Protein AF-A0AAX1WQJ9-F1 (afdb_monomer_lite)

Sequence (108 aa):
MALTKTRTRTQTALTRLALLIANVHGELALVEGLLAGPEERPDAQLRGLAAKRAELQELRTALYASLLQFDPGLDPADIGSDDGWLKKFGRGGGKSAVGRYLKAISPS

Radius of gyration: 16.73 Å; chains: 1; bounding box: 44×24×43 Å

Secondary structure (DSSP, 8-state):
--HHHHHHHHHHHHHHHHHHHHHHHHHHHHHHHHHHSSS---HHHHHHHHHHHHHHHHHHHHHHHHHHHH-TTS-GGGS----GGGGGG-TT-SHHHHHHHHHHHS--

pLDDT: mean 89.85, std 10.34, range [49.84, 98.38]

Organism: NCBI:txid164759

Structure (mmCIF, N/CA/C/O backbone):
data_AF-A0AAX1WQJ9-F1
#
_entry.id   AF-A0AAX1WQJ9-F1
#
loop_
_atom_site.group_PDB
_atom_site.id
_atom_site.type_symbol
_atom_site.label_atom_id
_atom_site.label_alt_id
_atom_site.label_comp_id
_atom_site.label_asym_id
_atom_site.label_entity_id
_atom_site.label_seq_id
_atom_site.pdbx_PDB_ins_code
_atom_site.Cartn_x
_atom_site.Cartn_y
_atom_site.Cartn_z
_atom_site.occupancy
_atom_site.B_iso_or_equiv
_atom_site.auth_seq_id
_atom_site.auth_comp_id
_atom_site.auth_asym_id
_atom_site.auth_atom_id
_atom_site.pdbx_PDB_model_num
ATOM 1 N N . MET A 1 1 ? -26.498 14.130 26.415 1.00 49.84 1 MET A N 1
ATOM 2 C CA . MET A 1 1 ? -26.277 14.221 24.947 1.00 49.84 1 MET A CA 1
ATOM 3 C C . MET A 1 1 ? -24.800 14.076 24.492 1.00 49.84 1 MET A C 1
ATOM 5 O O . MET A 1 1 ? -24.495 14.411 23.354 1.00 49.84 1 MET A O 1
ATOM 9 N N . ALA A 1 2 ? -23.874 13.527 25.299 1.00 57.16 2 ALA A N 1
ATOM 10 C CA . ALA A 1 2 ? -22.448 13.403 24.926 1.00 57.16 2 ALA A CA 1
ATOM 11 C C . ALA A 1 2 ? -22.065 12.072 24.229 1.00 57.16 2 ALA A C 1
ATOM 13 O O . ALA A 1 2 ? -21.166 12.059 23.393 1.00 57.16 2 ALA A O 1
ATOM 14 N N . LEU A 1 3 ? -22.777 10.973 24.513 1.00 59.75 3 LEU A N 1
ATOM 15 C CA . LEU A 1 3 ? -22.472 9.620 24.009 1.00 59.75 3 LEU A CA 1
ATOM 16 C C . LEU A 1 3 ? -22.527 9.491 22.474 1.00 59.75 3 LEU A C 1
ATOM 18 O O . LEU A 1 3 ? -21.684 8.825 21.876 1.00 59.75 3 LEU A O 1
ATOM 22 N N . THR A 1 4 ? -23.473 10.164 21.816 1.00 59.56 4 THR A N 1
ATOM 23 C CA . THR A 1 4 ? -23.669 10.055 20.360 1.00 59.56 4 THR A CA 1
ATOM 24 C C . THR A 1 4 ? -22.518 10.677 19.565 1.00 59.56 4 THR A C 1
ATOM 26 O O . THR A 1 4 ? -22.089 10.112 18.565 1.00 59.56 4 THR A O 1
ATOM 29 N N . LYS A 1 5 ? -21.961 11.808 20.028 1.00 63.25 5 LYS A N 1
ATOM 30 C CA . LYS A 1 5 ? -20.869 12.510 19.326 1.00 63.25 5 LYS A CA 1
ATOM 31 C C . LYS A 1 5 ? -19.557 11.723 19.358 1.00 63.25 5 LYS A C 1
ATOM 33 O O . LYS A 1 5 ? -18.828 11.719 18.368 1.00 63.25 5 LYS A O 1
ATOM 38 N N . THR A 1 6 ? -19.264 11.050 20.471 1.00 65.75 6 THR A N 1
ATOM 39 C CA . THR A 1 6 ? -18.055 10.225 20.614 1.00 65.75 6 THR A CA 1
ATOM 40 C C . THR A 1 6 ? -18.134 8.975 19.738 1.00 65.75 6 THR A C 1
ATOM 42 O O 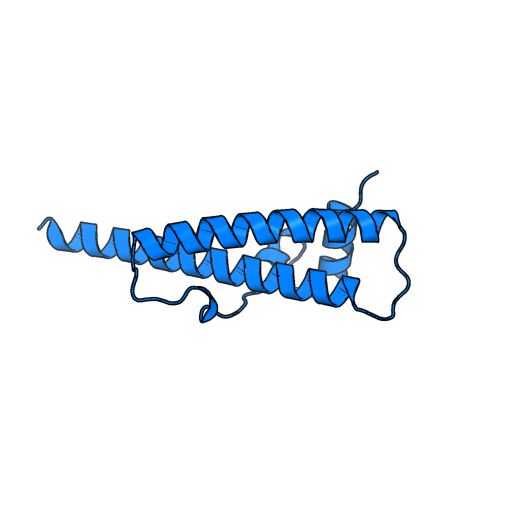. THR A 1 6 ? -17.174 8.677 19.033 1.00 65.75 6 THR A O 1
ATOM 45 N N . ARG A 1 7 ? -19.305 8.322 19.665 1.00 72.94 7 ARG A N 1
ATOM 46 C CA . ARG A 1 7 ? -19.536 7.155 18.794 1.00 72.94 7 ARG A CA 1
ATOM 47 C C . ARG A 1 7 ? -19.252 7.461 17.317 1.00 72.94 7 ARG A C 1
ATOM 49 O O . ARG A 1 7 ? -18.532 6.713 16.665 1.00 72.94 7 ARG A O 1
ATOM 56 N N . THR A 1 8 ? -19.744 8.592 16.805 1.00 76.81 8 THR A N 1
ATOM 57 C CA . THR A 1 8 ? -19.527 9.005 15.405 1.00 76.81 8 THR A CA 1
ATOM 58 C C . THR A 1 8 ? -18.062 9.336 15.104 1.00 76.81 8 THR A C 1
ATOM 60 O O . THR A 1 8 ? -17.572 9.037 14.015 1.00 76.81 8 THR A O 1
ATOM 63 N N . ARG A 1 9 ? -17.336 9.933 16.061 1.00 76.50 9 ARG A N 1
ATOM 64 C CA . ARG A 1 9 ? -15.911 10.264 15.895 1.00 76.50 9 ARG A CA 1
ATOM 65 C C . ARG A 1 9 ? -15.035 9.012 15.827 1.00 76.50 9 ARG A C 1
ATOM 67 O O . ARG A 1 9 ? -14.232 8.915 14.904 1.00 76.50 9 ARG A O 1
ATOM 74 N N . THR A 1 10 ? -15.228 8.049 16.732 1.00 81.38 10 THR A N 1
ATOM 75 C CA . THR A 1 10 ? -14.475 6.780 16.724 1.00 81.38 10 THR A CA 1
ATOM 76 C C . THR A 1 10 ? -14.757 5.972 15.460 1.00 81.38 10 THR A C 1
ATOM 78 O O . THR A 1 10 ? -13.826 5.505 14.812 1.00 81.38 10 THR A O 1
ATOM 81 N N . GLN A 1 11 ? -16.023 5.894 15.039 1.00 84.06 11 GLN A N 1
ATOM 82 C CA . GLN A 1 11 ? -16.394 5.212 13.799 1.00 84.06 11 GLN A CA 1
ATOM 83 C C . GLN A 1 11 ? -15.752 5.870 12.568 1.00 84.06 11 GLN A C 1
ATOM 85 O O . GLN A 1 11 ? -15.220 5.180 11.709 1.00 84.06 11 GLN A O 1
ATOM 90 N N . THR A 1 12 ? -15.717 7.206 12.510 1.00 88.12 12 THR A N 1
ATOM 91 C CA . THR A 1 12 ? -15.049 7.932 11.415 1.00 88.12 12 THR A CA 1
ATOM 92 C C . THR A 1 12 ? -13.543 7.659 11.381 1.00 88.12 12 THR A C 1
ATOM 94 O O . THR A 1 12 ? -12.973 7.520 10.300 1.00 88.12 12 THR A O 1
ATOM 97 N N . ALA A 1 13 ? -12.887 7.591 12.544 1.00 87.31 13 ALA A N 1
ATOM 98 C CA . ALA A 1 13 ? -11.460 7.291 12.634 1.00 87.31 13 ALA A CA 1
ATOM 99 C C . ALA A 1 13 ? -11.149 5.865 12.151 1.00 87.31 13 ALA A C 1
ATOM 101 O O . ALA A 1 13 ? -10.271 5.700 11.308 1.00 87.31 13 ALA A O 1
ATOM 102 N N . LEU A 1 14 ? -11.924 4.870 12.599 1.00 91.00 14 LEU A N 1
ATOM 103 C CA . LEU A 1 14 ? -11.804 3.476 12.157 1.00 91.00 14 LEU A CA 1
ATOM 104 C C . LEU A 1 14 ? -12.013 3.328 10.645 1.00 91.00 14 LEU A C 1
ATOM 106 O O . LEU A 1 14 ? -11.189 2.715 9.973 1.00 91.00 14 LEU A O 1
ATOM 110 N N . THR A 1 15 ? -13.046 3.962 10.081 1.00 92.19 15 THR A N 1
ATOM 111 C CA . THR A 1 15 ? -13.285 3.934 8.628 1.00 92.19 15 THR A CA 1
ATOM 112 C C . THR A 1 15 ? -12.116 4.534 7.847 1.00 92.19 15 THR A C 1
ATOM 114 O O . THR A 1 15 ? -11.718 4.003 6.812 1.00 92.19 15 THR A O 1
ATOM 117 N N . ARG A 1 16 ? -11.542 5.643 8.330 1.00 93.38 16 ARG A N 1
ATOM 118 C CA . ARG A 1 16 ? -10.373 6.262 7.687 1.00 93.38 16 ARG A CA 1
ATOM 119 C C . ARG A 1 16 ? -9.142 5.372 7.778 1.00 93.38 16 ARG A C 1
ATOM 121 O O . ARG A 1 16 ? -8.404 5.288 6.804 1.00 93.38 16 ARG A O 1
ATOM 128 N N . LEU A 1 17 ? -8.934 4.712 8.913 1.00 95.12 17 LEU A N 1
ATOM 129 C CA . LEU A 1 17 ? -7.817 3.797 9.099 1.00 95.12 17 LEU A CA 1
ATOM 130 C C . LEU A 1 17 ? -7.929 2.584 8.168 1.00 95.12 17 LEU A C 1
ATOM 132 O O . LEU A 1 17 ? -6.965 2.262 7.481 1.00 95.12 17 LEU A O 1
ATOM 136 N N . ALA A 1 18 ? -9.122 1.995 8.057 1.00 95.50 18 ALA A N 1
ATOM 137 C CA . ALA A 1 18 ? -9.384 0.909 7.117 1.00 95.50 18 ALA A CA 1
ATOM 138 C C . ALA A 1 18 ? -9.153 1.339 5.659 1.00 95.50 18 ALA A C 1
ATOM 140 O O . ALA A 1 18 ? -8.523 0.618 4.892 1.00 95.50 18 ALA A O 1
ATOM 141 N N . LEU A 1 19 ? -9.580 2.550 5.284 1.00 96.38 19 LEU A N 1
ATOM 142 C CA . LEU A 1 19 ? -9.322 3.093 3.949 1.00 96.38 19 LEU A CA 1
ATOM 143 C C . LEU A 1 19 ? -7.821 3.300 3.682 1.00 96.38 19 LEU A C 1
ATOM 145 O O . LEU A 1 19 ? -7.358 3.055 2.571 1.00 96.38 19 LEU A O 1
ATOM 149 N N . LEU A 1 20 ? -7.049 3.755 4.671 1.00 97.19 20 LEU A N 1
ATOM 150 C CA . LEU A 1 20 ? -5.595 3.892 4.532 1.00 97.19 20 LEU A CA 1
ATOM 151 C C . LEU A 1 20 ? -4.924 2.532 4.334 1.00 97.19 20 LEU A C 1
ATOM 153 O O . LEU A 1 20 ? -4.083 2.401 3.448 1.00 97.19 20 LEU A O 1
ATOM 157 N N . ILE A 1 21 ? -5.334 1.522 5.103 1.00 98.00 21 ILE A N 1
ATOM 158 C CA . ILE A 1 21 ? -4.846 0.147 4.953 1.00 98.00 21 ILE A CA 1
ATOM 159 C C . ILE A 1 21 ? -5.164 -0.386 3.554 1.00 98.00 21 ILE A C 1
ATOM 161 O O . IL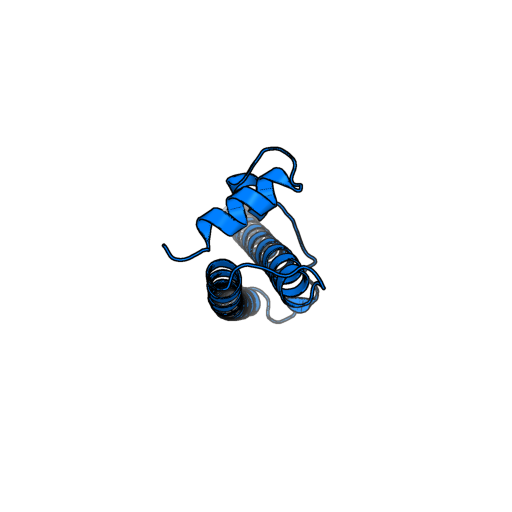E A 1 21 ? -4.258 -0.849 2.864 1.00 98.00 21 ILE A O 1
ATOM 165 N N . ALA A 1 22 ? -6.404 -0.222 3.087 1.00 97.81 22 ALA A N 1
ATOM 166 C CA . ALA A 1 22 ? -6.809 -0.668 1.757 1.00 97.81 22 ALA A CA 1
ATOM 167 C C . ALA A 1 22 ? -5.980 -0.019 0.637 1.00 97.81 22 ALA A C 1
ATOM 169 O O . ALA A 1 22 ? -5.571 -0.684 -0.315 1.00 97.81 22 ALA A O 1
ATOM 170 N N . ASN A 1 23 ? -5.665 1.270 0.778 1.00 97.44 23 ASN A N 1
ATOM 171 C CA . ASN A 1 23 ? -4.794 1.978 -0.157 1.00 97.44 23 ASN A CA 1
ATOM 172 C C . ASN A 1 23 ? -3.356 1.444 -0.146 1.00 97.44 23 ASN A C 1
ATOM 174 O O . ASN A 1 23 ? -2.757 1.288 -1.206 1.00 97.44 23 ASN A O 1
ATOM 178 N N . VAL A 1 24 ? -2.807 1.129 1.031 1.00 98.19 24 VAL A N 1
ATOM 179 C CA . VAL A 1 24 ? -1.474 0.516 1.142 1.00 98.19 24 VAL A CA 1
ATOM 180 C C . VAL A 1 24 ? -1.461 -0.883 0.525 1.00 98.19 24 VAL A C 1
ATOM 182 O O . VAL A 1 24 ? -0.498 -1.227 -0.156 1.00 98.19 24 VAL A O 1
ATOM 185 N N . HIS A 1 25 ? -2.530 -1.667 0.692 1.00 98.31 25 HIS A N 1
ATOM 186 C CA . HIS A 1 25 ? -2.673 -2.972 0.039 1.00 98.31 25 HIS A CA 1
ATOM 187 C C . HIS A 1 25 ? -2.688 -2.846 -1.486 1.00 98.31 25 HIS A C 1
ATOM 189 O O . HIS A 1 25 ? -1.964 -3.576 -2.159 1.00 98.31 25 HIS A O 1
ATOM 195 N N . GLY A 1 26 ? -3.446 -1.889 -2.028 1.00 96.75 26 GLY A N 1
ATOM 196 C CA . GLY A 1 26 ? -3.473 -1.614 -3.467 1.00 96.75 26 GLY A CA 1
ATOM 197 C C . GLY A 1 26 ? -2.117 -1.155 -4.014 1.00 96.75 26 GLY A C 1
ATOM 198 O O . GLY A 1 26 ? -1.654 -1.665 -5.035 1.00 96.75 26 GLY A O 1
ATOM 199 N N . GLU A 1 27 ? -1.439 -0.230 -3.325 1.00 97.50 27 GLU A N 1
ATOM 200 C CA . GLU A 1 27 ? -0.128 0.273 -3.761 1.00 97.50 27 GLU A CA 1
ATOM 201 C C . GLU A 1 27 ? 0.940 -0.833 -3.703 1.00 97.50 27 GLU A C 1
ATOM 203 O O . GLU A 1 27 ? 1.710 -0.984 -4.654 1.00 97.50 27 GLU A O 1
ATOM 208 N N . LEU A 1 28 ? 0.943 -1.665 -2.650 1.00 97.88 28 LEU A N 1
ATOM 209 C CA . LEU A 1 28 ? 1.819 -2.840 -2.552 1.00 97.88 28 LEU A CA 1
ATOM 210 C C . LEU A 1 28 ? 1.554 -3.846 -3.668 1.00 97.88 28 LEU A C 1
ATOM 212 O O . LEU A 1 28 ? 2.507 -4.271 -4.317 1.00 97.88 28 LEU A O 1
ATOM 216 N N . ALA A 1 29 ? 0.290 -4.187 -3.928 1.00 96.81 29 ALA A N 1
ATOM 217 C CA . ALA A 1 29 ? -0.070 -5.136 -4.977 1.00 96.81 29 ALA A CA 1
ATOM 218 C C . ALA A 1 29 ? 0.436 -4.674 -6.352 1.00 96.81 29 ALA A C 1
ATOM 220 O O . ALA A 1 29 ? 1.003 -5.470 -7.105 1.00 96.81 29 ALA A O 1
ATOM 221 N N . LEU A 1 30 ? 0.308 -3.377 -6.664 1.00 95.62 30 LEU A N 1
ATOM 222 C CA . LEU A 1 30 ? 0.877 -2.833 -7.893 1.00 95.62 30 LEU A CA 1
ATOM 223 C C . LEU A 1 30 ? 2.407 -2.934 -7.893 1.00 95.62 30 LEU A C 1
ATOM 225 O O . LEU A 1 30 ? 2.980 -3.397 -8.875 1.00 95.62 30 LEU A O 1
ATOM 229 N N . VAL A 1 31 ? 3.081 -2.488 -6.829 1.00 96.56 31 VAL A N 1
ATOM 230 C CA . VAL A 1 31 ? 4.553 -2.493 -6.756 1.00 96.56 31 VAL A CA 1
ATOM 231 C C . VAL A 1 31 ? 5.114 -3.903 -6.903 1.00 96.56 31 VAL A C 1
ATOM 233 O O . VAL A 1 31 ? 6.048 -4.112 -7.675 1.00 96.56 31 VAL A O 1
ATOM 236 N N . GLU A 1 32 ? 4.533 -4.874 -6.206 1.00 96.56 32 GLU A N 1
ATOM 237 C CA . GLU A 1 32 ? 4.944 -6.273 -6.280 1.00 96.56 32 GLU A CA 1
ATOM 238 C C . GLU A 1 32 ? 4.673 -6.861 -7.667 1.00 96.56 32 GLU A C 1
ATOM 240 O O . GLU A 1 32 ? 5.549 -7.522 -8.222 1.00 96.56 32 GLU A O 1
ATOM 245 N N . GLY A 1 33 ? 3.535 -6.532 -8.286 1.00 95.38 33 GLY A N 1
ATOM 246 C CA . GLY A 1 33 ? 3.251 -6.904 -9.672 1.00 95.38 33 GLY A CA 1
ATOM 247 C C . GLY A 1 33 ? 4.241 -6.301 -10.677 1.00 95.38 33 GLY A C 1
ATOM 248 O O . GLY A 1 33 ? 4.665 -6.978 -11.611 1.00 95.38 33 GLY A O 1
ATOM 249 N N . LEU A 1 34 ? 4.663 -5.048 -10.480 1.00 94.56 34 LEU A N 1
ATOM 250 C CA . LEU A 1 34 ? 5.645 -4.383 -11.345 1.00 94.56 34 LEU A CA 1
ATOM 251 C C . LEU A 1 34 ? 7.058 -4.958 -11.177 1.00 94.56 34 LEU A C 1
ATOM 253 O O . LEU A 1 34 ? 7.794 -4.994 -12.162 1.00 94.56 34 LEU A O 1
ATOM 257 N N . LEU A 1 35 ? 7.425 -5.391 -9.965 1.00 94.69 35 LEU A N 1
ATOM 258 C CA . LEU A 1 35 ? 8.705 -6.042 -9.659 1.00 94.69 35 LEU A CA 1
ATOM 259 C C . LEU A 1 35 ? 8.769 -7.494 -10.152 1.00 94.69 35 LEU A C 1
ATOM 261 O O . LEU A 1 35 ? 9.838 -7.945 -10.548 1.00 94.69 35 LEU A O 1
ATOM 265 N N . ALA A 1 36 ? 7.652 -8.224 -10.109 1.00 94.19 36 ALA A N 1
ATOM 266 C CA . ALA A 1 36 ? 7.569 -9.617 -10.558 1.00 94.19 36 ALA A CA 1
ATOM 267 C C . ALA A 1 36 ? 7.272 -9.761 -12.062 1.00 94.19 36 ALA A C 1
ATOM 269 O O . ALA A 1 36 ? 7.371 -10.858 -12.611 1.00 94.19 36 ALA A O 1
ATOM 270 N N . GLY A 1 37 ? 6.852 -8.676 -12.718 1.00 90.62 37 GLY A N 1
ATOM 271 C CA . GLY A 1 37 ? 6.473 -8.683 -14.125 1.00 90.62 37 GLY A CA 1
ATOM 272 C C . GLY A 1 37 ? 7.651 -8.987 -15.064 1.00 90.62 37 GLY A C 1
ATOM 273 O O . GLY A 1 37 ? 8.787 -8.641 -14.756 1.00 90.62 37 GLY A O 1
ATOM 274 N N . PRO A 1 38 ? 7.388 -9.573 -16.245 1.00 81.88 38 PRO A N 1
ATOM 275 C CA . PRO A 1 38 ? 8.424 -9.945 -17.214 1.00 81.88 38 PRO A CA 1
ATOM 276 C C . PRO A 1 38 ? 9.000 -8.752 -18.000 1.00 81.88 38 PRO A C 1
ATOM 278 O O . PRO A 1 38 ? 9.885 -8.937 -18.830 1.00 81.88 38 PRO A O 1
ATOM 281 N N . GLU A 1 39 ? 8.471 -7.541 -17.803 1.00 85.38 39 GLU A N 1
ATOM 282 C CA . GLU A 1 39 ? 8.944 -6.332 -18.481 1.00 85.38 39 GLU A CA 1
ATOM 283 C C . GLU A 1 39 ? 10.300 -5.891 -17.916 1.00 85.38 39 GLU A C 1
ATOM 285 O O . GLU A 1 39 ? 10.405 -5.589 -16.726 1.00 85.38 39 GLU A O 1
ATOM 290 N N . GLU A 1 40 ? 11.317 -5.772 -18.775 1.00 84.50 40 GLU A N 1
ATOM 291 C CA . GLU A 1 40 ? 12.574 -5.120 -18.404 1.00 84.50 40 GLU A CA 1
ATOM 292 C C . GLU A 1 40 ? 12.314 -3.652 -18.044 1.00 84.50 40 GLU A C 1
ATOM 294 O O . GLU A 1 40 ? 11.784 -2.864 -18.835 1.00 84.50 40 GLU A O 1
ATOM 299 N N . ARG A 1 41 ? 12.686 -3.283 -16.817 1.00 88.56 41 ARG A N 1
ATOM 300 C CA . ARG A 1 41 ? 12.580 -1.917 -16.302 1.00 88.56 41 ARG A CA 1
ATOM 30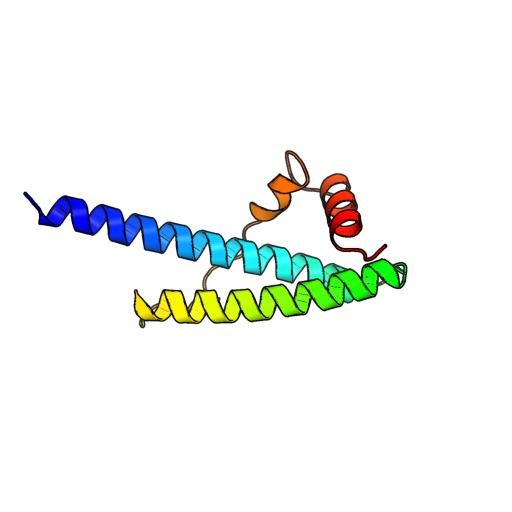1 C C . ARG A 1 41 ? 13.977 -1.338 -16.108 1.00 88.56 41 ARG A C 1
ATOM 303 O O . ARG A 1 41 ? 14.869 -2.064 -15.679 1.00 88.56 41 ARG A O 1
ATOM 310 N N . PRO A 1 42 ? 14.170 -0.029 -16.339 1.00 92.69 42 PRO A N 1
ATOM 311 C CA . PRO A 1 42 ? 15.418 0.638 -15.992 1.00 92.69 42 PRO A CA 1
ATOM 312 C C . PRO A 1 42 ? 15.787 0.428 -14.517 1.00 92.69 42 PRO A C 1
ATOM 314 O O . PRO A 1 42 ? 14.917 0.525 -13.649 1.00 92.69 42 PRO A O 1
ATOM 317 N N . ASP A 1 43 ? 17.076 0.259 -14.216 1.00 91.62 43 ASP A N 1
ATOM 318 C CA . ASP A 1 43 ? 17.565 0.037 -12.845 1.00 91.62 43 ASP A CA 1
ATOM 319 C C . ASP A 1 43 ? 17.091 1.099 -11.847 1.00 91.62 43 ASP A C 1
ATOM 321 O O . ASP A 1 43 ? 16.812 0.797 -10.687 1.00 91.62 43 ASP A O 1
ATOM 325 N N . ALA A 1 44 ? 16.970 2.356 -12.287 1.00 93.06 44 ALA A N 1
ATOM 326 C CA . ALA A 1 44 ? 16.425 3.426 -11.458 1.00 93.06 44 ALA A CA 1
ATOM 327 C C . ALA A 1 44 ? 14.980 3.122 -11.018 1.00 93.06 44 ALA A C 1
ATOM 329 O O . ALA A 1 44 ? 14.657 3.253 -9.839 1.00 93.06 44 ALA A O 1
ATOM 330 N N . GLN A 1 45 ? 14.130 2.632 -11.927 1.00 94.62 45 GLN A N 1
ATOM 331 C CA . GLN A 1 45 ? 12.760 2.235 -11.590 1.00 94.62 45 GLN A CA 1
ATOM 332 C C . GLN A 1 45 ? 12.742 1.033 -10.645 1.00 94.62 45 GLN A C 1
ATOM 334 O O . GLN A 1 45 ? 11.954 1.028 -9.704 1.00 94.62 45 GLN A O 1
ATOM 339 N N . LEU A 1 46 ? 13.621 0.046 -10.848 1.00 94.44 46 LEU A N 1
ATOM 340 C CA . LEU A 1 46 ? 13.723 -1.119 -9.963 1.00 94.44 46 LEU A CA 1
ATOM 341 C C . LEU A 1 46 ? 14.126 -0.716 -8.540 1.00 94.44 46 LEU A C 1
ATOM 343 O O . LEU A 1 46 ? 13.485 -1.139 -7.578 1.00 94.44 46 LEU A O 1
ATOM 347 N N . ARG A 1 47 ? 15.129 0.161 -8.393 1.00 95.00 47 ARG A N 1
ATOM 348 C CA . ARG A 1 47 ? 15.524 0.708 -7.084 1.00 95.00 47 ARG A CA 1
ATOM 349 C C . ARG A 1 47 ? 14.397 1.508 -6.437 1.00 95.00 47 ARG A C 1
ATOM 351 O O . ARG A 1 47 ? 14.145 1.340 -5.248 1.00 95.00 47 ARG A O 1
ATOM 358 N N . GLY A 1 48 ? 13.701 2.333 -7.219 1.00 96.75 48 GLY A N 1
ATOM 359 C CA . GLY A 1 48 ? 12.541 3.095 -6.759 1.00 96.75 48 GLY A CA 1
ATOM 360 C C . GLY A 1 48 ? 11.408 2.202 -6.251 1.00 96.75 48 GLY A C 1
ATOM 361 O O . GLY A 1 48 ? 10.882 2.420 -5.163 1.00 96.75 48 GLY A O 1
ATOM 362 N N . LEU A 1 49 ? 11.075 1.147 -6.999 1.00 96.88 49 LEU A N 1
ATOM 363 C CA . LEU A 1 49 ? 10.067 0.156 -6.615 1.00 96.88 49 LEU A CA 1
ATOM 364 C C . LEU A 1 49 ? 10.472 -0.623 -5.360 1.00 96.88 49 LEU A C 1
ATOM 366 O O . LEU A 1 49 ? 9.641 -0.817 -4.477 1.00 96.88 49 LEU A O 1
ATOM 370 N N . ALA A 1 50 ? 11.736 -1.038 -5.246 1.00 96.00 50 ALA A N 1
ATOM 371 C CA . ALA A 1 50 ? 12.237 -1.740 -4.066 1.00 96.00 50 ALA A CA 1
ATOM 372 C C . ALA A 1 50 ? 12.179 -0.858 -2.807 1.00 96.00 50 ALA A C 1
ATOM 374 O O . ALA A 1 50 ? 11.678 -1.296 -1.771 1.00 96.00 50 ALA A O 1
ATOM 375 N N . ALA A 1 51 ? 12.619 0.401 -2.912 1.00 97.12 51 ALA A N 1
ATOM 376 C CA . ALA A 1 51 ? 12.526 1.369 -1.821 1.00 97.12 51 ALA A CA 1
ATOM 377 C C . ALA A 1 51 ? 11.065 1.626 -1.426 1.00 97.12 51 ALA A C 1
ATOM 379 O O . ALA A 1 51 ? 10.719 1.596 -0.246 1.00 97.12 51 ALA A O 1
ATOM 380 N N . LYS A 1 52 ? 10.183 1.796 -2.418 1.00 97.50 52 LYS A N 1
ATOM 381 C CA . LYS A 1 52 ? 8.763 2.031 -2.170 1.00 97.50 52 LYS A CA 1
ATOM 382 C C . LYS A 1 52 ? 8.070 0.826 -1.536 1.00 97.50 52 LYS A C 1
ATOM 384 O O . LYS A 1 52 ? 7.227 1.000 -0.661 1.00 97.50 52 LYS A O 1
ATOM 389 N N . ARG A 1 53 ? 8.446 -0.396 -1.924 1.00 98.19 53 ARG A N 1
ATOM 390 C CA . ARG A 1 53 ? 7.967 -1.629 -1.284 1.00 98.19 53 ARG A CA 1
ATOM 391 C C . ARG A 1 53 ? 8.314 -1.650 0.204 1.00 98.19 53 ARG A C 1
ATOM 393 O O . ARG A 1 53 ? 7.432 -1.941 1.006 1.00 98.19 53 ARG A O 1
ATOM 400 N N . ALA A 1 54 ? 9.556 -1.325 0.563 1.00 98.00 54 ALA A N 1
ATOM 401 C CA . ALA A 1 54 ? 9.992 -1.282 1.958 1.00 98.00 54 ALA A CA 1
ATOM 402 C C . ALA A 1 54 ? 9.200 -0.236 2.764 1.00 98.00 54 ALA A C 1
ATOM 404 O O . ALA A 1 54 ? 8.614 -0.572 3.790 1.00 98.00 54 ALA A O 1
ATOM 405 N N . GLU A 1 55 ? 9.076 0.989 2.238 1.00 97.88 55 GLU A N 1
ATOM 406 C CA . GLU A 1 55 ? 8.286 2.068 2.854 1.00 97.88 55 GLU A CA 1
ATOM 407 C C . GLU A 1 55 ? 6.833 1.634 3.122 1.00 97.88 55 GLU A C 1
ATOM 409 O O . GLU A 1 55 ? 6.290 1.838 4.207 1.00 97.88 55 GLU A O 1
ATOM 414 N N . LEU A 1 56 ? 6.190 0.998 2.139 1.00 98.12 56 LEU A N 1
ATOM 415 C CA . LEU A 1 56 ? 4.802 0.556 2.264 1.00 98.12 56 LEU A CA 1
ATO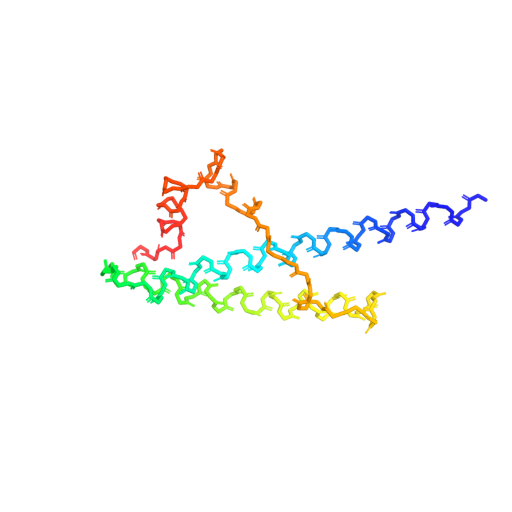M 416 C C . LEU A 1 56 ? 4.638 -0.620 3.235 1.00 98.12 56 LEU A C 1
ATOM 418 O O . LEU A 1 56 ? 3.611 -0.711 3.905 1.00 98.12 56 LEU A O 1
ATOM 422 N N . GLN A 1 57 ? 5.624 -1.514 3.338 1.00 98.38 57 GLN A N 1
ATOM 423 C CA . GLN A 1 57 ? 5.612 -2.607 4.315 1.00 98.38 57 GLN A CA 1
ATOM 424 C C . GLN A 1 57 ? 5.737 -2.087 5.752 1.00 98.38 57 GLN A C 1
ATOM 426 O O . GLN A 1 57 ? 5.014 -2.553 6.640 1.00 98.38 57 GLN A O 1
ATOM 431 N N . GLU A 1 58 ? 6.602 -1.098 5.978 1.00 98.25 58 GLU A N 1
ATOM 432 C CA . GLU A 1 58 ? 6.709 -0.404 7.264 1.00 98.25 58 GLU A CA 1
ATOM 433 C C . GLU A 1 58 ? 5.400 0.314 7.608 1.00 98.25 58 GLU A C 1
ATOM 435 O O . GLU A 1 58 ? 4.847 0.123 8.694 1.00 98.25 58 GLU A O 1
ATOM 440 N N . LEU A 1 59 ? 4.842 1.065 6.652 1.00 98.06 59 LEU A N 1
ATOM 441 C CA . LEU A 1 59 ? 3.578 1.771 6.840 1.00 98.06 59 LEU A CA 1
ATOM 442 C C . LEU A 1 59 ? 2.422 0.808 7.135 1.00 98.06 59 LEU A C 1
ATOM 444 O O . LEU A 1 59 ? 1.646 1.055 8.057 1.00 98.06 59 LEU A O 1
ATOM 448 N N . ARG A 1 60 ? 2.319 -0.313 6.409 1.00 98.12 60 ARG A N 1
ATOM 449 C CA . ARG A 1 60 ? 1.318 -1.359 6.673 1.00 98.12 60 ARG A CA 1
ATOM 450 C C . ARG A 1 60 ? 1.416 -1.853 8.113 1.00 98.12 60 ARG A C 1
ATOM 452 O O . ARG A 1 60 ? 0.406 -1.923 8.804 1.00 98.12 60 ARG A O 1
ATOM 459 N N . THR A 1 61 ? 2.631 -2.138 8.576 1.00 97.88 61 THR A N 1
ATOM 460 C CA . THR A 1 61 ? 2.883 -2.624 9.940 1.00 97.88 61 THR A CA 1
ATOM 461 C C . THR A 1 61 ? 2.426 -1.605 10.987 1.00 97.88 61 THR A C 1
ATOM 463 O O . THR A 1 61 ? 1.735 -1.962 11.942 1.00 97.88 61 THR A O 1
ATOM 466 N N . ALA A 1 62 ? 2.731 -0.321 10.779 1.00 97.81 62 ALA A N 1
ATOM 467 C CA . ALA A 1 62 ? 2.291 0.753 11.666 1.00 97.81 62 ALA A CA 1
ATOM 468 C C . ALA A 1 62 ? 0.760 0.930 11.671 1.00 97.81 62 ALA A C 1
ATOM 470 O O . ALA A 1 62 ? 0.158 1.130 12.730 1.00 97.81 62 ALA A O 1
ATOM 471 N N . LEU A 1 63 ? 0.108 0.827 10.508 1.00 97.31 63 LEU A N 1
ATOM 472 C CA . LEU A 1 63 ? -1.348 0.937 10.391 1.00 97.31 63 LEU A CA 1
ATOM 473 C C . LEU A 1 63 ? -2.065 -0.253 11.039 1.00 97.31 63 LEU A C 1
ATOM 475 O O . LEU A 1 63 ? -3.067 -0.053 11.721 1.00 97.31 63 LEU A O 1
ATOM 479 N N . TYR A 1 64 ? -1.530 -1.464 10.882 1.00 97.44 64 TYR A N 1
ATOM 480 C CA . TYR A 1 64 ? -2.040 -2.672 11.534 1.00 97.44 64 TYR A CA 1
ATOM 481 C C . TYR A 1 64 ? -1.970 -2.539 13.053 1.00 97.44 64 TYR A C 1
ATOM 483 O O . TYR A 1 64 ? -2.975 -2.719 13.737 1.00 97.44 64 TYR A O 1
ATOM 491 N N . ALA A 1 65 ? -0.805 -2.147 13.578 1.00 96.50 65 ALA A N 1
ATOM 492 C CA . ALA A 1 65 ? -0.633 -1.902 15.005 1.00 96.50 65 ALA A CA 1
ATOM 493 C C . ALA A 1 65 ? -1.616 -0.837 15.516 1.00 96.50 65 ALA A C 1
ATOM 495 O O . ALA A 1 65 ? -2.227 -1.011 16.568 1.00 96.50 65 ALA A O 1
ATOM 496 N N . SER A 1 66 ? -1.813 0.238 14.748 1.00 95.25 66 SER A N 1
ATOM 497 C CA . SER A 1 66 ? -2.774 1.291 15.088 1.00 95.25 66 SER A CA 1
ATOM 498 C C .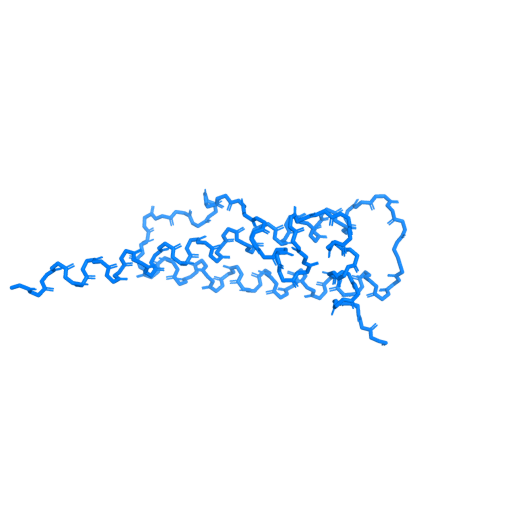 SER A 1 66 ? -4.212 0.771 15.112 1.00 95.25 66 SER A C 1
ATOM 500 O O . SER A 1 66 ? -4.970 1.128 16.006 1.00 95.25 66 SER A O 1
ATOM 502 N N . LEU A 1 67 ? -4.601 -0.082 14.162 1.00 94.38 67 LEU A N 1
ATOM 503 C CA . LEU A 1 67 ? -5.956 -0.629 14.081 1.00 94.38 67 LEU A CA 1
ATOM 504 C C . LEU A 1 67 ? -6.263 -1.535 15.266 1.00 94.38 67 LEU A C 1
ATOM 506 O O . LEU A 1 67 ? -7.302 -1.369 15.900 1.00 94.38 67 LEU A O 1
ATOM 510 N N . LEU A 1 68 ? -5.317 -2.403 15.620 1.00 93.56 68 LEU A N 1
ATOM 511 C CA . LEU A 1 68 ? -5.444 -3.318 16.749 1.00 93.56 68 LEU A CA 1
ATOM 512 C C . LEU A 1 68 ? -5.529 -2.593 18.102 1.00 93.56 68 LEU A C 1
ATOM 514 O O . LEU A 1 68 ? -6.082 -3.142 19.049 1.00 93.56 68 LEU A O 1
ATOM 518 N N . GLN A 1 69 ? -5.038 -1.351 18.210 1.00 91.88 69 GLN A N 1
ATOM 519 C CA . GLN A 1 69 ? -5.265 -0.520 19.402 1.00 91.88 69 GLN A CA 1
ATOM 520 C C . GL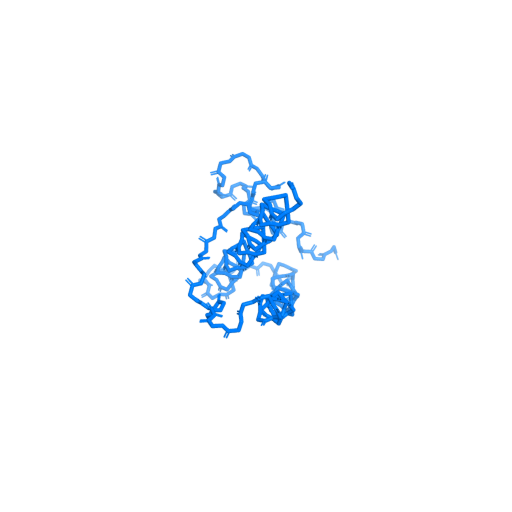N A 1 69 ? -6.723 -0.060 19.537 1.00 91.88 69 GLN A C 1
ATOM 522 O O . GLN A 1 69 ? -7.187 0.165 20.655 1.00 91.88 69 GLN A O 1
ATOM 527 N N . PHE A 1 70 ? -7.442 0.105 18.423 1.00 88.75 70 PHE A N 1
ATOM 528 C CA . PHE A 1 70 ? -8.856 0.486 18.431 1.00 88.75 70 PHE A CA 1
ATOM 529 C C . PHE A 1 70 ? -9.789 -0.725 18.476 1.00 88.75 70 PHE A C 1
ATOM 531 O O . PHE A 1 70 ? -10.811 -0.667 19.160 1.00 88.75 70 PHE A O 1
ATOM 538 N N . ASP A 1 71 ? -9.453 -1.786 17.745 1.00 88.69 71 ASP A N 1
ATOM 539 C CA . ASP A 1 71 ? -10.235 -3.016 17.657 1.00 88.69 71 ASP A CA 1
ATOM 540 C C . ASP A 1 71 ? -9.309 -4.244 17.543 1.00 88.69 71 ASP A C 1
ATOM 542 O O . ASP A 1 71 ? -8.883 -4.600 16.443 1.00 88.69 71 ASP A O 1
ATOM 546 N N . PRO A 1 72 ? -8.982 -4.906 18.669 1.00 90.94 72 PRO A N 1
ATOM 547 C CA . PRO A 1 72 ? -8.149 -6.109 18.670 1.00 90.94 72 PRO A CA 1
ATOM 548 C C . PRO A 1 72 ? -8.799 -7.329 18.003 1.00 90.94 72 PRO A C 1
ATOM 550 O O . PRO A 1 72 ? -8.110 -8.316 17.759 1.00 90.94 72 PRO A O 1
ATOM 553 N N . GLY A 1 73 ? -10.120 -7.311 17.784 1.00 90.56 73 GLY A N 1
ATOM 554 C CA . GLY A 1 73 ? -10.864 -8.434 17.209 1.00 90.56 73 GLY A CA 1
ATOM 555 C C . GLY A 1 73 ? -10.876 -8.447 15.682 1.00 90.56 73 GLY A C 1
ATOM 556 O O . GLY A 1 73 ? -11.375 -9.404 15.091 1.00 90.56 73 GLY A O 1
ATOM 557 N N . LEU A 1 74 ? -10.355 -7.396 15.049 1.00 89.69 74 LEU A N 1
ATOM 558 C CA . LEU A 1 74 ? -10.335 -7.238 13.604 1.00 89.69 74 LEU A CA 1
ATOM 559 C C . LEU A 1 74 ? -8.957 -7.618 13.057 1.00 89.69 74 LEU A C 1
ATOM 561 O O . LEU A 1 74 ? -7.955 -7.038 13.470 1.00 89.69 74 LEU A O 1
ATOM 565 N N . ASP A 1 75 ? -8.906 -8.557 12.109 1.00 93.81 75 ASP A N 1
ATOM 566 C CA . ASP A 1 75 ? -7.677 -8.860 11.374 1.00 93.81 75 ASP A CA 1
ATOM 567 C C . ASP A 1 75 ? -7.469 -7.803 10.274 1.00 93.81 75 ASP A C 1
ATOM 569 O O . ASP A 1 75 ? -8.265 -7.719 9.332 1.00 93.81 75 ASP A O 1
ATOM 573 N N . PRO A 1 76 ? -6.416 -6.966 10.350 1.00 93.25 76 PRO A N 1
ATOM 574 C CA . PRO A 1 76 ? -6.156 -5.965 9.325 1.00 93.25 76 PRO A CA 1
ATOM 575 C C . PRO A 1 76 ? -5.881 -6.570 7.938 1.00 93.25 76 PRO A C 1
ATOM 577 O O . PRO A 1 76 ? -6.040 -5.869 6.940 1.00 93.25 76 PRO A O 1
ATOM 580 N N . ALA A 1 77 ? -5.470 -7.842 7.857 1.00 93.94 77 ALA A N 1
ATOM 581 C CA . ALA A 1 77 ? -5.233 -8.538 6.594 1.00 93.94 77 ALA A CA 1
ATOM 582 C C . ALA A 1 77 ? -6.522 -8.834 5.811 1.00 93.94 77 ALA A C 1
ATOM 584 O O . ALA A 1 77 ? -6.462 -8.946 4.587 1.00 93.94 77 ALA A O 1
ATOM 585 N N . ASP A 1 78 ? -7.676 -8.878 6.484 1.00 94.75 78 ASP A N 1
ATOM 586 C CA . ASP A 1 78 ? -8.986 -9.053 5.843 1.00 94.75 78 ASP A CA 1
ATOM 587 C C . ASP A 1 78 ? -9.482 -7.769 5.157 1.00 94.75 78 ASP A C 1
ATOM 589 O O . ASP A 1 78 ? -10.445 -7.783 4.383 1.00 94.75 78 ASP A O 1
ATOM 593 N N . ILE A 1 79 ? -8.827 -6.631 5.413 1.00 94.94 79 ILE A N 1
ATOM 594 C CA . ILE A 1 79 ? -9.108 -5.391 4.695 1.00 94.94 79 ILE A CA 1
ATOM 595 C C . ILE A 1 79 ? -8.625 -5.551 3.250 1.00 94.94 79 ILE A C 1
ATOM 597 O O . ILE A 1 79 ? -7.434 -5.698 2.985 1.00 94.94 79 ILE A O 1
ATOM 601 N N . GLY A 1 80 ? -9.560 -5.484 2.300 1.00 94.81 80 GLY A N 1
ATOM 602 C CA . GLY A 1 80 ? -9.258 -5.563 0.868 1.00 94.81 80 GLY A CA 1
ATOM 603 C C . GLY A 1 80 ? -8.387 -4.411 0.351 1.00 94.81 80 GLY A C 1
ATOM 604 O O . GLY A 1 80 ? -8.019 -3.500 1.084 1.00 94.81 80 GLY A O 1
ATOM 605 N N . SER A 1 81 ? -8.065 -4.431 -0.940 1.00 94.69 81 SER A N 1
ATOM 606 C CA . SER A 1 81 ? -7.302 -3.370 -1.609 1.00 94.69 81 SER A CA 1
ATOM 607 C C . SER A 1 81 ? -8.203 -2.288 -2.212 1.00 94.69 81 SER A C 1
ATOM 609 O O . SER A 1 81 ? -9.261 -2.597 -2.759 1.00 94.69 81 SER A O 1
ATOM 611 N N . ASP A 1 82 ? -7.747 -1.035 -2.191 1.00 93.94 82 ASP A N 1
ATOM 612 C CA . ASP A 1 82 ? -8.364 0.100 -2.887 1.00 93.94 82 ASP A CA 1
ATOM 613 C C . ASP A 1 82 ? -7.316 0.849 -3.723 1.00 93.94 82 ASP A C 1
ATOM 615 O O . ASP A 1 82 ? -6.169 0.996 -3.305 1.00 93.94 82 ASP A O 1
ATOM 619 N N . ASP A 1 83 ? -7.722 1.364 -4.886 1.00 91.62 83 ASP A N 1
ATOM 620 C CA . ASP A 1 83 ? -6.854 2.111 -5.811 1.00 91.62 83 ASP A CA 1
ATOM 621 C C . ASP A 1 83 ? -6.978 3.639 -5.653 1.00 91.62 83 ASP A C 1
ATOM 623 O O . ASP A 1 83 ? -6.536 4.419 -6.506 1.00 91.62 83 ASP A O 1
ATOM 627 N N . GLY A 1 84 ? -7.589 4.117 -4.565 1.00 90.19 84 GLY A N 1
ATOM 628 C CA . GLY A 1 84 ? -7.736 5.538 -4.263 1.00 90.19 84 GLY A CA 1
ATOM 629 C C . GLY A 1 84 ? -6.402 6.285 -4.244 1.00 90.19 84 GLY A C 1
ATOM 630 O O . GLY A 1 84 ? -6.330 7.429 -4.703 1.00 90.19 84 GLY A O 1
ATOM 631 N N . TRP A 1 85 ? -5.333 5.617 -3.814 1.00 92.50 85 TRP A N 1
ATOM 632 C CA . TRP A 1 85 ? -3.963 6.114 -3.801 1.00 92.50 85 TRP A CA 1
ATOM 633 C C . TRP A 1 85 ? -3.454 6.456 -5.204 1.00 92.50 85 TRP A C 1
ATOM 635 O O . TRP A 1 85 ? -2.613 7.336 -5.342 1.00 92.50 85 TRP A O 1
ATOM 645 N N . LEU A 1 86 ? -3.961 5.835 -6.270 1.00 91.88 86 LEU A N 1
ATOM 646 C CA . LEU A 1 86 ? -3.494 6.111 -7.629 1.00 91.88 86 LEU A CA 1
ATOM 647 C C . LEU A 1 86 ? -4.031 7.455 -8.152 1.00 91.88 86 LEU A C 1
ATOM 649 O O . LEU A 1 86 ? -3.460 8.045 -9.072 1.00 91.88 86 LEU A O 1
ATOM 653 N N . LYS A 1 87 ? -5.081 8.004 -7.522 1.00 89.81 87 LYS A N 1
ATOM 654 C CA . LYS A 1 87 ? -5.716 9.270 -7.928 1.00 89.81 87 LYS A CA 1
ATOM 655 C C . LYS A 1 87 ? -4.775 10.479 -7.835 1.00 89.81 87 LYS A C 1
ATOM 657 O O . LYS A 1 87 ? -4.922 11.398 -8.642 1.00 89.81 87 LYS A O 1
ATOM 662 N N . LYS A 1 88 ? -3.763 10.470 -6.945 1.00 89.50 88 LYS A N 1
ATOM 663 C CA . LYS A 1 88 ? -2.689 11.503 -6.926 1.00 89.50 88 LYS A CA 1
ATOM 664 C C . LYS A 1 88 ? -1.923 11.572 -8.248 1.00 89.50 88 LYS A C 1
ATOM 666 O O . LYS A 1 88 ? -1.405 12.624 -8.606 1.00 89.50 88 LYS A O 1
ATOM 671 N N . PHE A 1 89 ? -1.898 10.476 -9.000 1.00 89.56 89 PHE A N 1
ATOM 672 C CA . PHE A 1 89 ? -1.194 10.363 -10.269 1.00 89.56 89 PHE A CA 1
ATOM 673 C C . PHE A 1 89 ? -2.129 10.375 -11.479 1.00 89.56 89 PHE A C 1
ATOM 675 O O . PHE A 1 89 ? -1.668 10.093 -12.578 1.00 89.56 89 PHE A O 1
ATOM 682 N N . GLY A 1 90 ? -3.416 10.717 -11.340 1.00 84.19 90 GLY A N 1
ATOM 683 C CA . GLY A 1 90 ? -4.329 10.882 -12.476 1.00 84.19 90 GLY A CA 1
ATOM 684 C C . GLY A 1 90 ? -5.798 10.602 -12.171 1.00 84.19 90 GLY A C 1
ATOM 685 O O . GLY A 1 90 ? -6.132 9.837 -11.273 1.00 84.19 90 GLY A O 1
ATOM 686 N N . ARG A 1 91 ? -6.699 11.196 -12.964 1.00 72.25 91 ARG A N 1
ATOM 687 C CA . ARG A 1 91 ? -8.132 10.880 -12.901 1.00 72.25 91 ARG A CA 1
ATOM 688 C C . ARG A 1 91 ? -8.378 9.516 -13.561 1.00 72.25 91 ARG A C 1
ATOM 690 O O . ARG A 1 91 ? -8.111 9.379 -14.747 1.00 72.25 91 ARG A O 1
ATOM 697 N N . GLY A 1 92 ? -8.886 8.544 -12.800 1.00 62.75 92 GLY A N 1
ATOM 698 C CA . GLY A 1 92 ? -9.439 7.285 -13.328 1.00 62.75 92 GLY A CA 1
ATOM 699 C C . GLY A 1 92 ? -8.560 6.031 -13.245 1.00 62.75 92 GLY A C 1
ATOM 700 O O . GLY A 1 92 ? -9.043 4.965 -13.601 1.00 62.75 92 GLY A O 1
ATOM 701 N N . GLY A 1 93 ? -7.317 6.119 -12.755 1.00 66.56 93 GLY A N 1
ATOM 702 C CA . GLY A 1 93 ? -6.398 4.971 -12.758 1.00 66.56 93 GLY A CA 1
ATOM 703 C C . GLY A 1 93 ? -5.967 4.555 -14.175 1.00 66.56 93 GLY A C 1
ATOM 704 O O . GLY A 1 93 ? -6.461 5.073 -15.173 1.00 66.56 93 GLY A O 1
ATOM 705 N N . GLY A 1 94 ? -4.972 3.673 -14.289 1.00 81.31 94 GLY A N 1
ATOM 706 C CA . GLY A 1 94 ? -4.502 3.144 -15.580 1.00 81.31 94 GLY A CA 1
ATOM 707 C C . GLY A 1 94 ? -3.072 3.535 -15.973 1.00 81.31 94 GLY A C 1
ATOM 708 O O . GLY A 1 94 ? -2.342 4.175 -15.214 1.00 81.31 94 GLY A O 1
ATOM 709 N N . LYS A 1 95 ? -2.653 3.128 -17.182 1.00 84.50 95 LYS A N 1
ATOM 710 C CA . LYS A 1 95 ? -1.240 3.130 -17.623 1.00 84.50 95 LYS A CA 1
ATOM 711 C C . LYS A 1 95 ? -0.541 4.486 -17.478 1.00 84.50 95 LYS A C 1
ATOM 713 O O . LYS A 1 95 ? 0.589 4.545 -17.005 1.00 84.50 95 LYS A O 1
ATOM 718 N N . SER A 1 96 ? -1.211 5.587 -17.817 1.00 88.00 96 SER A N 1
ATOM 719 C CA . SER A 1 96 ? -0.633 6.934 -17.689 1.00 88.00 96 SER A CA 1
ATOM 720 C C . SER A 1 96 ? -0.444 7.376 -16.233 1.00 88.00 96 SER A C 1
ATOM 722 O O . SER A 1 96 ? 0.453 8.170 -15.946 1.00 88.00 96 SER A O 1
ATOM 724 N N . ALA A 1 97 ? -1.278 6.891 -15.308 1.00 92.12 97 ALA A N 1
ATOM 725 C CA . ALA A 1 97 ? -1.095 7.136 -13.880 1.00 92.12 97 ALA A CA 1
ATOM 726 C C . ALA A 1 97 ? 0.064 6.298 -13.327 1.00 92.12 97 ALA A C 1
ATOM 728 O O . ALA A 1 97 ? 0.907 6.833 -12.613 1.00 92.12 97 ALA A O 1
ATOM 729 N N . VAL A 1 98 ? 0.181 5.036 -13.755 1.00 92.06 98 VAL A N 1
ATOM 730 C CA . VAL A 1 98 ? 1.316 4.163 -13.407 1.00 92.06 98 VAL A CA 1
ATOM 731 C C . VAL A 1 98 ? 2.640 4.725 -13.934 1.00 92.06 98 VAL A C 1
ATOM 733 O O . VAL A 1 98 ? 3.626 4.754 -13.207 1.00 92.06 98 VAL A O 1
ATOM 736 N N . GLY A 1 99 ? 2.674 5.260 -15.158 1.00 92.38 99 GLY A N 1
ATOM 737 C CA . GLY A 1 99 ? 3.875 5.905 -15.699 1.00 92.38 99 GLY A CA 1
ATOM 738 C C . GLY A 1 99 ? 4.317 7.129 -14.886 1.00 92.38 99 GLY A C 1
ATOM 739 O O . GLY A 1 99 ? 5.503 7.307 -14.614 1.00 92.38 99 GLY A O 1
ATOM 740 N N . ARG A 1 100 ? 3.363 7.957 -14.435 1.00 93.88 100 ARG A N 1
ATOM 741 C CA . ARG A 1 100 ? 3.652 9.096 -13.545 1.00 93.88 100 ARG A CA 1
ATOM 742 C C . ARG A 1 100 ? 4.102 8.653 -12.159 1.00 93.88 100 ARG A C 1
ATOM 744 O O . ARG A 1 100 ? 5.011 9.264 -11.607 1.00 93.88 100 ARG A O 1
ATOM 751 N N . TYR A 1 101 ? 3.496 7.595 -11.633 1.00 94.69 101 TYR A N 1
ATOM 752 C CA . TYR A 1 101 ? 3.913 6.969 -10.387 1.00 94.69 101 TYR A CA 1
ATOM 753 C C . TYR A 1 101 ? 5.365 6.487 -10.464 1.00 94.69 101 TYR A C 1
ATOM 755 O O . TYR A 1 101 ? 6.182 6.907 -9.652 1.00 94.69 101 TYR A O 1
ATOM 763 N N . LEU A 1 102 ? 5.714 5.709 -11.493 1.00 94.00 102 LEU A N 1
ATOM 764 C CA . LEU A 1 102 ? 7.076 5.216 -11.714 1.00 94.00 102 LEU A CA 1
ATOM 765 C C . LEU A 1 102 ? 8.090 6.356 -11.821 1.00 94.00 102 LEU A C 1
ATOM 767 O O . LEU A 1 102 ? 9.157 6.288 -11.215 1.00 94.00 102 LEU A O 1
ATOM 771 N N . LYS A 1 103 ? 7.743 7.436 -12.531 1.00 93.62 103 LYS A N 1
ATOM 772 C CA . LYS A 1 103 ? 8.589 8.634 -12.604 1.00 93.62 103 LYS A CA 1
ATOM 773 C C . LYS A 1 103 ? 8.786 9.291 -11.233 1.00 93.62 103 LYS A C 1
ATOM 775 O O . LYS A 1 103 ? 9.874 9.775 -10.961 1.00 93.62 103 LYS A O 1
ATOM 780 N N . ALA A 1 104 ? 7.755 9.315 -10.390 1.00 93.75 104 ALA A N 1
ATOM 781 C CA . ALA A 1 104 ? 7.815 9.940 -9.071 1.00 93.75 104 ALA A CA 1
ATOM 782 C C . ALA A 1 104 ? 8.656 9.148 -8.057 1.00 93.75 104 ALA A C 1
ATOM 784 O O . ALA A 1 104 ? 9.221 9.753 -7.153 1.00 93.75 104 ALA A O 1
ATOM 785 N N . ILE A 1 105 ? 8.734 7.820 -8.194 1.00 93.44 105 ILE A N 1
ATOM 786 C CA . ILE A 1 105 ? 9.491 6.957 -7.271 1.00 93.44 105 ILE A CA 1
ATOM 787 C C . ILE A 1 105 ? 10.899 6.612 -7.769 1.00 93.44 105 ILE A C 1
ATOM 789 O O . ILE A 1 105 ? 11.677 6.018 -7.030 1.00 93.44 105 ILE A O 1
ATOM 793 N N . SER A 1 106 ? 11.233 6.950 -9.017 1.00 89.88 106 SER A N 1
ATOM 794 C CA . SER A 1 106 ? 12.568 6.698 -9.561 1.00 89.88 106 SER A CA 1
ATOM 795 C C . SER A 1 106 ? 13.556 7.750 -9.042 1.00 89.88 106 SER A C 1
ATOM 797 O O . SER A 1 106 ? 13.284 8.944 -9.189 1.00 89.88 106 SER A O 1
ATOM 799 N N . PRO A 1 107 ? 14.705 7.349 -8.470 1.00 76.06 107 PRO A N 1
ATOM 800 C CA . PRO A 1 107 ? 15.772 8.280 -8.130 1.00 76.06 107 PRO A CA 1
ATOM 801 C C . PRO A 1 107 ? 16.318 8.938 -9.407 1.00 76.06 107 PRO A C 1
ATOM 803 O O . PRO A 1 107 ? 16.358 8.296 -10.462 1.00 76.06 107 PRO A O 1
ATOM 806 N N . SER A 1 108 ? 16.682 10.222 -9.301 1.00 67.19 108 SER A N 1
ATOM 807 C CA . SER A 1 108 ? 17.329 10.988 -10.381 1.00 67.19 108 SER A CA 1
ATOM 808 C C . SER A 1 108 ? 18.738 10.491 -10.675 1.00 67.19 108 SER A C 1
ATOM 810 O O . SER A 1 108 ? 19.399 10.011 -9.726 1.00 67.19 108 SER A O 1
#

Foldseek 3Di:
DPVVVVVVVLVVVLVVLLQVLQALQQLLVVLVCVQPDPDDDPPLLNVLSVVVNVVSVVVNVVSQVVNCVSPVPDRSVPRHHDNPVLVVQHPPDDDSSVVSVSVVSGDD